Protein AF-A0AAW0G0C2-F1 (afdb_monomer_lite)

Structure (mmCIF, N/CA/C/O backbone):
data_AF-A0AAW0G0C2-F1
#
_entry.id   AF-A0AAW0G0C2-F1
#
loop_
_atom_site.group_PDB
_atom_site.id
_atom_site.type_symbol
_atom_site.label_atom_id
_atom_site.label_alt_id
_atom_site.label_comp_id
_atom_site.label_asym_id
_atom_site.label_entity_id
_atom_site.label_seq_id
_atom_site.pdbx_PDB_ins_code
_atom_site.Cartn_x
_atom_site.Cartn_y
_atom_site.Cartn_z
_atom_site.occupancy
_atom_site.B_iso_or_equiv
_atom_site.auth_seq_id
_atom_site.auth_comp_id
_atom_site.auth_asym_id
_atom_site.auth_atom_id
_atom_site.pdbx_PDB_model_num
ATOM 1 N N . MET A 1 1 ? 30.287 29.534 -10.410 1.00 56.50 1 MET A N 1
ATOM 2 C CA . MET A 1 1 ? 28.967 29.454 -9.744 1.00 56.50 1 MET A CA 1
ATOM 3 C C . MET A 1 1 ? 28.710 27.997 -9.365 1.00 56.50 1 MET A C 1
ATOM 5 O O . MET A 1 1 ? 28.356 27.200 -10.224 1.00 56.50 1 MET A O 1
ATOM 9 N N . ILE A 1 2 ? 29.013 27.614 -8.122 1.00 60.22 2 ILE A N 1
ATOM 10 C CA . ILE A 1 2 ? 28.853 26.236 -7.630 1.00 60.22 2 ILE A CA 1
ATOM 11 C C . ILE A 1 2 ? 27.380 26.070 -7.251 1.00 60.22 2 ILE A C 1
ATOM 13 O O . ILE A 1 2 ? 26.886 26.779 -6.378 1.00 60.22 2 ILE A O 1
ATOM 17 N N . ARG A 1 3 ? 26.654 25.191 -7.947 1.00 55.62 3 ARG A N 1
ATOM 18 C CA . ARG A 1 3 ? 25.258 24.881 -7.608 1.00 55.62 3 ARG A CA 1
ATOM 19 C C . ARG A 1 3 ? 25.257 24.177 -6.243 1.00 55.62 3 ARG A C 1
ATOM 21 O O . ARG A 1 3 ? 26.003 23.206 -6.104 1.00 55.62 3 ARG A O 1
ATOM 28 N N . PRO A 1 4 ? 24.474 24.623 -5.245 1.00 62.06 4 PRO A N 1
ATOM 29 C CA . PRO A 1 4 ? 24.410 23.918 -3.972 1.00 62.06 4 PRO A CA 1
ATOM 30 C C . PRO A 1 4 ? 23.938 22.481 -4.218 1.00 62.06 4 PRO A C 1
ATOM 32 O O . PRO A 1 4 ? 22.991 22.251 -4.978 1.00 62.06 4 PRO A O 1
ATOM 35 N N . ARG A 1 5 ? 24.624 21.507 -3.601 1.00 58.00 5 ARG A N 1
ATOM 36 C CA . ARG A 1 5 ? 24.180 20.109 -3.577 1.00 58.00 5 ARG A CA 1
ATOM 37 C C . ARG A 1 5 ? 22.738 20.096 -3.073 1.00 58.00 5 ARG A C 1
ATOM 39 O O . ARG A 1 5 ? 22.457 20.619 -1.998 1.00 58.00 5 ARG A O 1
ATOM 46 N N . ARG A 1 6 ? 21.833 19.532 -3.878 1.00 51.66 6 ARG A N 1
ATOM 47 C CA . ARG A 1 6 ? 20.442 19.280 -3.485 1.00 51.66 6 ARG A CA 1
ATOM 48 C C . ARG A 1 6 ? 20.473 18.589 -2.112 1.00 51.66 6 ARG A C 1
ATOM 50 O O . ARG A 1 6 ? 21.207 17.606 -1.999 1.00 51.66 6 ARG A O 1
ATOM 57 N N . PRO A 1 7 ? 19.740 19.081 -1.095 1.00 58.78 7 PRO A N 1
ATOM 58 C CA . PRO A 1 7 ? 19.695 18.413 0.198 1.00 58.78 7 PRO A CA 1
ATOM 59 C C . PRO A 1 7 ? 19.287 16.957 -0.026 1.00 58.78 7 PRO A C 1
ATOM 61 O O . PRO A 1 7 ? 18.336 16.683 -0.767 1.00 58.78 7 PRO A O 1
ATOM 64 N N . GLU A 1 8 ? 20.054 16.034 0.549 1.00 58.94 8 GLU A N 1
ATOM 65 C CA . GLU A 1 8 ? 19.751 14.610 0.516 1.00 58.94 8 GLU A CA 1
ATOM 66 C C . GLU A 1 8 ? 18.351 14.430 1.105 1.00 58.94 8 GLU A C 1
ATOM 68 O O . GLU A 1 8 ? 18.107 14.724 2.278 1.00 58.94 8 GLU A O 1
ATOM 73 N N . ARG A 1 9 ? 17.386 14.033 0.269 1.00 56.72 9 ARG A N 1
ATOM 74 C CA . ARG A 1 9 ? 16.062 13.670 0.766 1.00 56.72 9 ARG A CA 1
ATOM 75 C C . ARG A 1 9 ? 16.277 12.430 1.623 1.00 56.72 9 ARG A C 1
ATOM 77 O O . ARG A 1 9 ? 16.461 11.352 1.065 1.00 56.72 9 ARG A O 1
ATOM 84 N N . LYS A 1 10 ? 16.251 12.585 2.951 1.00 56.16 10 LYS A N 1
ATOM 85 C CA . LYS A 1 10 ? 16.105 11.474 3.898 1.00 56.16 10 LYS A CA 1
ATOM 86 C C . LYS A 1 10 ? 14.744 10.826 3.645 1.00 56.16 10 LYS A C 1
ATOM 88 O O . LYS A 1 10 ? 13.762 11.137 4.314 1.00 56.16 10 LYS A O 1
ATOM 93 N N . ALA A 1 11 ? 14.656 10.015 2.595 1.00 58.66 11 ALA A N 1
ATOM 94 C CA . ALA A 1 11 ? 13.480 9.215 2.332 1.00 58.66 11 ALA A CA 1
ATOM 95 C C . ALA A 1 11 ? 13.369 8.209 3.485 1.00 58.66 11 ALA A C 1
ATOM 97 O O . ALA A 1 11 ? 14.373 7.570 3.819 1.00 58.66 11 ALA A O 1
ATOM 98 N N . PRO A 1 12 ? 12.199 8.086 4.133 1.00 65.12 12 PRO A N 1
ATOM 99 C CA . PRO A 1 12 ? 12.012 7.049 5.130 1.00 65.12 12 PRO A CA 1
ATOM 100 C C . PRO A 1 12 ? 12.314 5.690 4.485 1.00 65.12 12 PRO A C 1
ATOM 102 O O . PRO A 1 12 ? 11.974 5.486 3.315 1.00 65.12 12 PRO A O 1
ATOM 105 N N . PRO A 1 13 ? 12.958 4.764 5.214 1.00 76.25 13 PRO A N 1
ATOM 106 C CA . PRO A 1 13 ? 13.332 3.474 4.654 1.00 76.25 13 PRO A CA 1
ATOM 107 C C . PRO A 1 13 ? 12.089 2.764 4.109 1.00 76.25 13 PRO A C 1
ATOM 109 O O . PRO A 1 13 ? 11.063 2.668 4.795 1.00 76.25 13 PRO A O 1
ATOM 112 N N . LEU A 1 14 ? 12.181 2.301 2.859 1.00 82.31 14 LEU A N 1
ATOM 113 C CA . LEU A 1 14 ? 11.111 1.560 2.201 1.00 82.31 14 LEU A CA 1
ATOM 114 C C . LEU A 1 14 ? 10.926 0.211 2.881 1.00 82.31 14 LEU A C 1
ATOM 116 O O . LEU A 1 14 ? 11.887 -0.478 3.232 1.00 82.31 14 LEU A O 1
ATOM 120 N N . LEU A 1 15 ? 9.672 -0.182 3.053 1.00 83.69 15 LEU A N 1
ATOM 121 C CA . LEU A 1 15 ? 9.354 -1.505 3.559 1.00 83.69 15 LEU A CA 1
ATOM 122 C C . LEU A 1 15 ? 9.490 -2.572 2.482 1.00 83.69 15 LEU A C 1
ATOM 124 O O . LEU A 1 15 ? 9.172 -2.320 1.320 1.00 83.69 15 LEU A O 1
ATOM 128 N N . PRO A 1 16 ? 9.858 -3.805 2.870 1.00 88.81 16 PRO A N 1
ATOM 129 C CA . PRO A 1 16 ? 9.784 -4.915 1.944 1.00 88.81 16 PRO A CA 1
ATOM 130 C C . PRO A 1 16 ? 8.310 -5.179 1.573 1.00 88.81 16 PRO A C 1
ATOM 132 O O . PRO A 1 16 ? 7.433 -5.047 2.442 1.00 88.81 16 PRO A O 1
ATOM 135 N N . PRO A 1 17 ? 8.027 -5.617 0.330 1.00 89.50 17 PRO A N 1
ATOM 136 C CA . PRO A 1 17 ? 6.667 -5.729 -0.206 1.00 89.50 17 PRO A CA 1
ATOM 137 C C . PRO A 1 17 ? 5.698 -6.497 0.701 1.00 89.50 17 PRO A C 1
ATOM 139 O O . PRO A 1 17 ? 4.600 -6.029 0.988 1.00 89.50 17 PRO A O 1
ATOM 142 N N . LEU A 1 18 ? 6.126 -7.643 1.242 1.00 91.38 18 LEU A N 1
ATOM 143 C CA . LEU A 1 18 ? 5.281 -8.479 2.102 1.00 91.38 18 LEU A CA 1
ATOM 144 C C . LEU A 1 18 ? 4.939 -7.824 3.447 1.00 91.38 18 LEU A C 1
ATOM 146 O O . LEU A 1 18 ? 3.851 -8.051 3.977 1.00 91.38 18 LEU A O 1
ATOM 150 N N . LYS A 1 19 ? 5.852 -7.027 4.020 1.00 92.12 19 LYS A N 1
ATOM 151 C CA . LYS A 1 19 ? 5.567 -6.303 5.270 1.00 92.12 19 LYS A CA 1
ATOM 152 C C . LYS A 1 19 ? 4.592 -5.160 5.009 1.00 92.12 19 LYS A C 1
ATOM 154 O O . LYS A 1 19 ? 3.665 -4.990 5.794 1.00 92.12 19 LYS A O 1
ATOM 159 N N . LEU A 1 20 ? 4.776 -4.431 3.905 1.00 92.44 20 LEU A N 1
ATOM 160 C CA . LEU A 1 20 ? 3.882 -3.348 3.499 1.00 92.44 20 LEU A CA 1
ATOM 161 C C . LEU A 1 20 ? 2.464 -3.866 3.225 1.00 92.44 20 LEU A C 1
ATOM 163 O O . LEU A 1 20 ? 1.505 -3.347 3.786 1.00 92.44 20 LEU A O 1
ATOM 167 N N . TYR A 1 21 ? 2.346 -4.956 2.467 1.00 94.38 21 TYR A N 1
ATOM 168 C CA . TYR A 1 21 ? 1.074 -5.624 2.191 1.00 94.38 21 TYR A CA 1
ATOM 169 C C . TYR A 1 21 ? 0.317 -6.003 3.475 1.00 94.38 21 TYR A C 1
ATOM 171 O O . TYR A 1 21 ? -0.843 -5.635 3.657 1.00 94.38 21 TYR A O 1
ATOM 179 N N . LYS A 1 22 ? 0.985 -6.686 4.417 1.00 94.12 22 LYS A N 1
ATOM 180 C CA . LYS A 1 22 ? 0.371 -7.065 5.702 1.00 94.12 22 LYS A CA 1
ATOM 181 C C . LYS A 1 22 ? -0.022 -5.849 6.541 1.00 94.12 22 LYS A C 1
ATOM 183 O O . LYS A 1 22 ? -1.036 -5.900 7.230 1.00 94.12 22 LYS A O 1
ATOM 188 N N . ALA A 1 23 ? 0.778 -4.784 6.514 1.00 92.19 23 ALA A N 1
ATOM 189 C CA . ALA A 1 23 ? 0.481 -3.556 7.240 1.00 92.19 23 ALA A CA 1
ATOM 190 C C . ALA A 1 23 ? -0.792 -2.882 6.713 1.00 92.19 23 ALA A C 1
ATOM 192 O O . ALA A 1 23 ? -1.673 -2.578 7.510 1.00 92.19 23 ALA A O 1
ATOM 193 N N . ILE A 1 24 ? -0.931 -2.751 5.390 1.00 93.69 24 ILE A N 1
ATOM 194 C CA . ILE A 1 24 ? -2.119 -2.166 4.749 1.00 93.69 24 ILE A CA 1
ATOM 195 C C . ILE A 1 24 ? -3.388 -2.925 5.138 1.00 93.69 24 ILE A C 1
ATOM 197 O O . ILE A 1 24 ? -4.335 -2.314 5.629 1.00 93.69 24 ILE A O 1
ATOM 201 N N . LEU A 1 25 ? -3.385 -4.256 5.017 1.00 94.50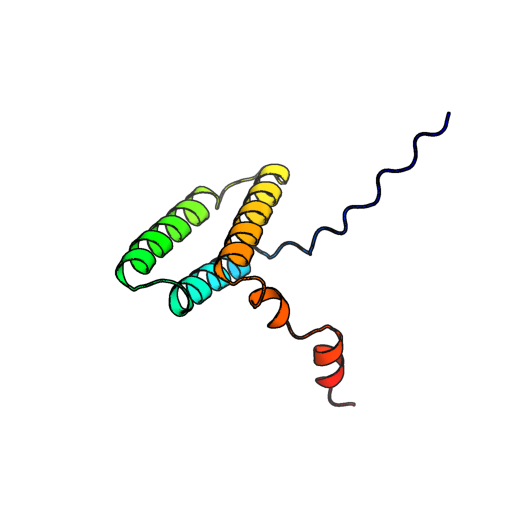 25 LEU A N 1
ATOM 202 C CA . LEU A 1 25 ? -4.555 -5.065 5.377 1.00 94.50 25 LEU A CA 1
ATOM 203 C C . LEU A 1 25 ? -4.918 -4.944 6.864 1.00 94.50 25 LEU A C 1
ATOM 205 O O . LEU A 1 25 ? -6.092 -4.903 7.221 1.00 94.50 25 LEU A O 1
ATOM 209 N N . ARG A 1 26 ? -3.926 -4.842 7.757 1.00 93.69 26 ARG A N 1
ATOM 210 C CA . ARG A 1 26 ? -4.194 -4.594 9.183 1.00 93.69 26 ARG A CA 1
ATOM 211 C C . ARG A 1 26 ? -4.819 -3.219 9.397 1.00 93.69 26 ARG A C 1
ATOM 213 O O . ARG A 1 26 ? -5.797 -3.109 10.129 1.00 93.69 26 ARG A O 1
ATOM 220 N N . THR A 1 27 ? -4.307 -2.184 8.738 1.00 92.81 27 THR A N 1
ATOM 221 C CA . THR A 1 27 ? -4.877 -0.836 8.826 1.00 92.81 27 THR A CA 1
ATOM 222 C C . THR A 1 27 ? -6.307 -0.796 8.287 1.00 92.81 27 THR A C 1
ATOM 224 O O . THR A 1 27 ? -7.160 -0.183 8.921 1.00 92.81 27 THR A O 1
ATOM 227 N N . HIS A 1 28 ? -6.624 -1.518 7.209 1.00 94.31 28 HIS A N 1
ATOM 228 C CA . HIS A 1 28 ? -8.001 -1.653 6.720 1.00 94.31 28 HIS A CA 1
ATOM 229 C C . HIS A 1 28 ? -8.950 -2.230 7.780 1.00 94.31 28 HIS A C 1
ATOM 231 O O . HIS A 1 28 ? -10.067 -1.738 7.949 1.00 94.31 28 HIS A O 1
ATOM 237 N N . VAL A 1 29 ? -8.497 -3.228 8.548 1.00 92.31 29 VAL A N 1
ATOM 238 C CA . VAL A 1 29 ? -9.283 -3.811 9.647 1.00 92.31 29 VAL A CA 1
ATOM 239 C C . VAL A 1 29 ? -9.602 -2.784 10.738 1.00 92.31 29 VAL A C 1
ATOM 241 O O . VAL A 1 29 ? -10.697 -2.812 11.301 1.00 92.31 29 VAL A O 1
ATOM 244 N N . HIS A 1 30 ? -8.677 -1.869 11.025 1.00 90.00 30 HIS A N 1
ATOM 245 C CA . HIS A 1 30 ? -8.832 -0.891 12.104 1.00 90.00 30 HIS A CA 1
ATOM 246 C C . HIS A 1 30 ? -9.486 0.426 11.668 1.00 90.00 30 HIS A C 1
ATOM 248 O O . HIS A 1 30 ? -10.119 1.080 12.493 1.00 90.00 30 HIS A O 1
ATOM 254 N N . LYS A 1 31 ? -9.321 0.834 10.405 1.00 88.75 31 LYS A N 1
ATOM 255 C CA . LYS A 1 31 ? -9.689 2.177 9.928 1.00 88.75 31 LYS A CA 1
ATOM 256 C C . LYS A 1 31 ? -10.876 2.198 8.966 1.00 88.75 31 LYS A C 1
ATOM 258 O O . LYS A 1 31 ? -11.517 3.238 8.855 1.00 88.75 31 LYS A O 1
ATOM 263 N N . LEU A 1 32 ? -11.186 1.093 8.279 1.00 89.25 32 LEU A N 1
ATOM 264 C CA . LEU A 1 32 ? -12.266 1.057 7.287 1.00 89.25 32 LEU A CA 1
ATOM 265 C C . LEU A 1 32 ? -13.530 0.354 7.822 1.00 89.25 32 LEU A C 1
ATOM 267 O O . LEU A 1 32 ? -13.422 -0.704 8.459 1.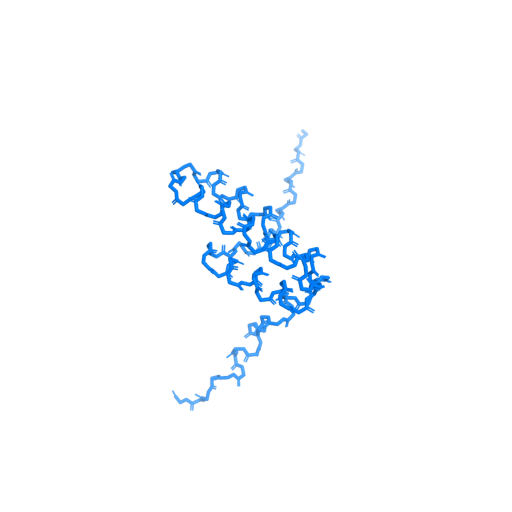00 89.25 32 LEU A O 1
ATOM 271 N N . PRO A 1 33 ? -14.733 0.884 7.510 1.00 90.44 33 PRO A N 1
ATOM 272 C CA . PRO A 1 33 ? -16.001 0.165 7.647 1.00 90.44 33 PRO A CA 1
AT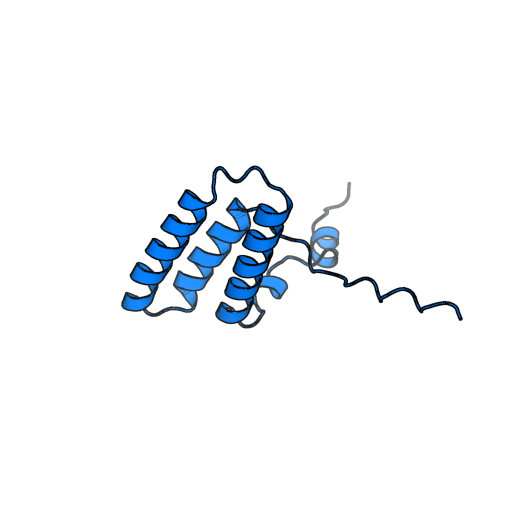OM 273 C C . PRO A 1 33 ? -16.005 -1.136 6.834 1.00 90.44 33 PRO A C 1
ATOM 275 O O . PRO A 1 33 ? -15.304 -1.241 5.829 1.00 90.44 33 PRO A O 1
ATOM 278 N N . ILE A 1 34 ? -16.815 -2.117 7.240 1.00 89.06 34 ILE A N 1
ATOM 279 C CA . ILE A 1 34 ? -16.800 -3.480 6.675 1.00 89.06 34 ILE A CA 1
ATOM 280 C C . ILE A 1 34 ? -16.999 -3.525 5.148 1.00 89.06 34 ILE A C 1
ATOM 282 O O . ILE A 1 34 ? -16.255 -4.220 4.461 1.00 89.06 34 ILE A O 1
ATOM 286 N N . GLU A 1 35 ? -17.927 -2.727 4.618 1.00 87.75 35 GLU A N 1
ATOM 287 C CA . GLU A 1 35 ? -18.236 -2.650 3.182 1.00 87.75 35 GLU A CA 1
ATOM 288 C C . GLU A 1 35 ? -17.026 -2.151 2.372 1.00 87.75 35 GLU A C 1
ATOM 290 O O . GLU A 1 35 ? -16.623 -2.754 1.379 1.00 87.75 35 GLU A O 1
ATOM 295 N N . LEU A 1 36 ? -16.389 -1.071 2.842 1.00 88.44 36 LEU A N 1
ATOM 296 C CA . LEU A 1 36 ? -15.222 -0.471 2.184 1.00 88.44 36 LEU A CA 1
ATOM 297 C C . LEU A 1 36 ? -13.960 -1.322 2.351 1.00 88.44 36 LEU A C 1
ATOM 299 O O . LEU A 1 36 ? -13.075 -1.289 1.498 1.00 88.44 36 LEU A O 1
ATOM 303 N N . ARG A 1 37 ? -13.875 -2.093 3.439 1.00 92.50 37 ARG A N 1
ATOM 304 C CA . ARG A 1 37 ? -12.759 -2.999 3.712 1.00 92.50 37 ARG A CA 1
ATOM 305 C C . ARG A 1 37 ? -12.676 -4.118 2.690 1.00 92.50 37 ARG A C 1
ATOM 307 O O . ARG A 1 37 ? -11.592 -4.332 2.168 1.00 92.50 37 ARG A O 1
ATOM 314 N N . SER A 1 38 ? -13.780 -4.807 2.394 1.00 91.38 38 SER A N 1
ATOM 315 C CA . SER A 1 38 ? -13.763 -5.897 1.404 1.00 91.38 38 SER A CA 1
ATOM 316 C C . SER A 1 38 ? -13.268 -5.401 0.049 1.00 91.38 38 SER A C 1
ATOM 318 O O . SER A 1 38 ? -12.330 -5.973 -0.502 1.00 91.38 38 SER A O 1
ATOM 320 N N . LEU A 1 39 ? -13.818 -4.279 -0.426 1.00 93.69 39 LEU A N 1
ATOM 321 C CA . LEU A 1 39 ? -13.401 -3.663 -1.685 1.00 93.69 39 LEU A CA 1
ATOM 322 C C . LEU A 1 39 ? -11.914 -3.263 -1.664 1.00 93.69 39 LEU A C 1
ATOM 324 O O . LEU A 1 39 ? -11.172 -3.553 -2.602 1.00 93.69 39 LEU A O 1
ATOM 328 N N . GLY A 1 40 ? -11.463 -2.621 -0.582 1.00 93.50 40 GLY A N 1
ATOM 329 C CA . GLY A 1 40 ? -10.066 -2.224 -0.413 1.00 93.50 40 GLY A CA 1
ATOM 330 C C . GLY A 1 40 ? -9.109 -3.418 -0.354 1.00 93.50 40 GLY A C 1
ATOM 331 O O . GLY A 1 40 ? -8.055 -3.396 -0.985 1.00 93.50 40 GLY A O 1
ATOM 332 N N . ASP A 1 41 ? -9.471 -4.478 0.367 1.00 95.62 41 ASP A N 1
ATOM 333 C CA . ASP A 1 41 ? -8.665 -5.692 0.510 1.00 95.62 41 ASP A CA 1
ATOM 334 C C . ASP A 1 41 ? -8.514 -6.434 -0.821 1.00 95.62 41 ASP A C 1
ATOM 336 O O . ASP A 1 41 ? -7.424 -6.922 -1.130 1.00 95.62 41 ASP A O 1
ATOM 340 N N . GLU A 1 42 ? -9.585 -6.527 -1.614 1.00 95.69 42 GLU A N 1
ATOM 341 C CA . GLU A 1 42 ? -9.539 -7.109 -2.960 1.00 95.69 42 GLU A CA 1
ATOM 342 C C . GLU A 1 42 ? -8.641 -6.297 -3.893 1.00 95.69 42 GLU A C 1
ATOM 344 O O . GLU A 1 42 ? -7.796 -6.874 -4.583 1.00 95.69 42 GLU A O 1
ATOM 349 N N . TYR A 1 43 ? -8.752 -4.967 -3.853 1.00 95.56 43 TYR A N 1
ATOM 350 C CA . TYR A 1 43 ? -7.913 -4.077 -4.650 1.00 95.56 43 TYR A CA 1
ATOM 351 C C . TYR A 1 43 ? -6.423 -4.227 -4.302 1.00 95.56 43 TYR A C 1
ATOM 353 O O . TYR A 1 43 ? -5.599 -4.475 -5.181 1.00 95.56 43 TYR A O 1
ATOM 361 N N . VAL A 1 44 ? -6.067 -4.180 -3.011 1.00 96.19 44 VAL A N 1
ATOM 362 C CA . VAL A 1 44 ? -4.678 -4.364 -2.549 1.00 96.19 44 VAL A CA 1
ATOM 363 C C . VAL A 1 44 ? -4.126 -5.718 -2.998 1.00 96.19 44 VAL A C 1
ATOM 365 O O . VAL A 1 44 ? -2.999 -5.805 -3.487 1.00 96.19 44 VAL A O 1
ATOM 368 N N . LYS A 1 45 ? -4.911 -6.793 -2.860 1.00 95.94 45 LYS A N 1
ATOM 369 C CA . LYS A 1 45 ? -4.514 -8.137 -3.307 1.00 95.94 45 LYS A CA 1
ATOM 370 C C . LYS A 1 45 ? -4.242 -8.183 -4.807 1.00 95.94 45 LYS A C 1
ATOM 372 O O . LYS A 1 45 ? -3.234 -8.764 -5.213 1.00 95.94 45 LYS A O 1
ATOM 377 N N . ALA A 1 46 ? -5.124 -7.599 -5.614 1.00 96.50 46 ALA A N 1
ATOM 378 C CA . ALA A 1 46 ? -4.989 -7.578 -7.065 1.00 96.50 46 ALA A CA 1
ATOM 379 C C . ALA A 1 46 ? -3.725 -6.823 -7.495 1.00 96.50 46 ALA A C 1
ATOM 381 O O . ALA A 1 46 ? -2.926 -7.355 -8.264 1.00 96.50 46 ALA A O 1
ATOM 382 N N . GLU A 1 47 ? -3.492 -5.643 -6.924 1.00 95.88 47 GLU A N 1
ATOM 383 C CA . GLU A 1 47 ? -2.353 -4.793 -7.264 1.00 95.88 47 GLU A CA 1
ATOM 384 C C . GLU A 1 47 ? -1.013 -5.431 -6.884 1.00 95.88 47 GLU A C 1
ATOM 386 O O . GLU A 1 47 ? -0.116 -5.534 -7.722 1.00 95.88 47 GLU A O 1
ATOM 391 N N . PHE A 1 48 ? -0.875 -5.953 -5.660 1.00 95.31 48 PHE A N 1
ATOM 392 C CA . PHE A 1 48 ? 0.355 -6.642 -5.246 1.00 95.31 48 PHE A CA 1
ATOM 393 C C . PHE A 1 48 ? 0.611 -7.913 -6.062 1.00 95.31 48 PHE A C 1
ATOM 395 O O . PHE A 1 48 ? 1.762 -8.237 -6.353 1.00 95.31 48 PHE A O 1
ATOM 402 N N . LYS A 1 49 ? -0.447 -8.623 -6.475 1.00 94.56 49 LYS A N 1
ATOM 403 C CA . LYS A 1 49 ? -0.326 -9.779 -7.368 1.00 94.56 49 LYS A CA 1
ATOM 404 C C . LYS A 1 49 ? 0.098 -9.358 -8.776 1.00 94.56 49 LYS A C 1
ATOM 406 O O . LYS A 1 49 ? 0.936 -10.030 -9.372 1.00 94.56 49 LYS A O 1
ATOM 411 N N . ALA A 1 50 ? -0.441 -8.264 -9.309 1.00 93.19 50 ALA A N 1
ATOM 412 C CA . ALA A 1 50 ? -0.063 -7.743 -10.621 1.00 93.19 50 ALA A CA 1
ATOM 413 C C . ALA A 1 50 ? 1.405 -7.278 -10.653 1.00 93.19 50 ALA A C 1
ATOM 415 O O . ALA A 1 50 ? 2.093 -7.467 -11.652 1.00 93.19 50 ALA A O 1
ATOM 416 N N . HIS A 1 51 ? 1.908 -6.755 -9.533 1.00 92.56 51 HIS A N 1
ATOM 417 C CA . HIS A 1 51 ? 3.260 -6.205 -9.416 1.00 92.56 51 HIS A CA 1
ATOM 418 C C . HIS A 1 51 ? 4.305 -7.215 -8.898 1.00 92.56 51 HIS A C 1
ATOM 420 O O . HIS A 1 51 ? 5.450 -6.840 -8.652 1.00 92.56 51 HIS A O 1
ATOM 426 N N . GLN A 1 52 ? 3.951 -8.500 -8.753 1.00 89.50 52 GLN A N 1
ATOM 427 C CA . GLN A 1 52 ? 4.846 -9.526 -8.194 1.00 89.50 52 GLN A CA 1
ATOM 428 C C . GLN A 1 52 ? 6.074 -9.831 -9.077 1.00 89.50 52 GLN A C 1
ATOM 430 O O . GLN A 1 52 ? 7.111 -10.223 -8.554 1.00 89.50 52 GLN A O 1
ATOM 435 N N . ASN A 1 53 ? 5.948 -9.648 -10.399 1.00 89.62 53 ASN A N 1
ATOM 436 C CA . ASN A 1 53 ? 6.955 -10.012 -11.407 1.00 89.62 53 ASN A CA 1
ATOM 437 C C . ASN A 1 53 ? 7.621 -8.778 -12.039 1.00 89.62 53 ASN A C 1
ATOM 439 O O . ASN A 1 53 ? 7.986 -8.798 -13.209 1.00 89.62 53 ASN A O 1
ATOM 443 N N . ILE A 1 54 ? 7.697 -7.660 -11.317 1.00 90.81 54 ILE A N 1
ATOM 444 C CA . ILE A 1 54 ? 8.372 -6.468 -11.832 1.00 90.81 54 ILE A CA 1
ATOM 445 C C . ILE A 1 54 ? 9.876 -6.631 -11.653 1.00 90.81 54 ILE A C 1
ATOM 447 O O . ILE A 1 54 ? 10.356 -6.695 -10.527 1.00 90.81 54 ILE A O 1
ATOM 451 N N . ASP A 1 55 ? 10.616 -6.606 -12.760 1.00 86.94 55 ASP A N 1
ATOM 452 C CA . ASP A 1 55 ? 12.081 -6.690 -12.742 1.00 86.94 55 ASP A CA 1
ATOM 453 C C . ASP A 1 55 ? 12.764 -5.321 -12.628 1.00 86.94 55 ASP A C 1
ATOM 455 O O . ASP A 1 55 ? 13.889 -5.215 -12.141 1.00 86.94 55 ASP A O 1
ATOM 459 N N . ASN A 1 56 ? 12.104 -4.247 -13.079 1.00 90.62 56 ASN A N 1
ATOM 460 C CA . ASN A 1 56 ? 12.709 -2.917 -13.077 1.00 90.62 56 ASN A CA 1
ATOM 461 C C . ASN A 1 56 ? 12.760 -2.347 -11.644 1.00 90.62 56 ASN A C 1
ATOM 463 O O . ASN A 1 56 ? 11.707 -1.997 -11.095 1.00 90.62 56 ASN A O 1
ATOM 467 N N . PRO A 1 57 ? 13.956 -2.149 -11.051 1.00 86.69 57 PRO A N 1
ATOM 468 C CA . PRO A 1 57 ? 14.087 -1.696 -9.668 1.00 86.69 57 PRO A CA 1
ATOM 469 C C . PRO A 1 57 ? 13.468 -0.315 -9.426 1.00 86.69 57 PRO A C 1
ATOM 471 O O . PRO A 1 57 ? 12.957 -0.060 -8.337 1.00 86.69 57 PRO A O 1
ATOM 474 N N . LEU A 1 58 ? 13.443 0.570 -10.430 1.00 89.12 58 LEU A N 1
ATOM 475 C CA . LEU A 1 58 ? 12.797 1.880 -10.305 1.00 89.12 58 LEU A CA 1
ATOM 476 C C . LEU A 1 58 ? 11.280 1.755 -10.155 1.00 89.12 58 LEU A C 1
ATOM 478 O O . LEU A 1 58 ? 10.674 2.505 -9.391 1.00 89.12 58 LEU A O 1
ATOM 482 N N . HIS A 1 59 ? 10.668 0.797 -10.852 1.00 88.94 59 HIS A N 1
ATOM 483 C CA . HIS A 1 59 ? 9.231 0.553 -10.760 1.00 88.94 59 HIS A CA 1
ATOM 484 C C . HIS A 1 59 ? 8.876 -0.084 -9.413 1.00 88.94 59 HIS A C 1
ATOM 486 O O . HIS A 1 59 ? 7.899 0.329 -8.796 1.00 88.94 59 HIS A O 1
ATOM 492 N N . ILE A 1 60 ? 9.705 -1.009 -8.910 1.00 88.62 60 ILE A N 1
ATOM 493 C CA . ILE A 1 60 ? 9.547 -1.585 -7.562 1.00 88.62 60 ILE A CA 1
ATOM 494 C C . ILE A 1 60 ? 9.604 -0.477 -6.504 1.00 88.62 60 ILE A C 1
ATOM 496 O O . ILE A 1 60 ? 8.736 -0.392 -5.638 1.00 88.62 60 ILE A O 1
ATOM 500 N N . VAL A 1 61 ? 10.609 0.399 -6.584 1.00 89.94 61 VAL A N 1
ATOM 501 C CA . VAL A 1 61 ? 10.773 1.524 -5.653 1.00 89.94 61 VAL A CA 1
ATOM 502 C C . VAL A 1 61 ? 9.586 2.484 -5.728 1.00 89.94 61 VAL A C 1
ATOM 504 O O . VAL A 1 61 ? 9.060 2.878 -4.687 1.00 89.94 61 VAL A O 1
ATOM 507 N N . GLY A 1 62 ? 9.136 2.834 -6.936 1.00 90.94 62 GLY A N 1
ATOM 508 C CA . GLY A 1 62 ? 7.965 3.687 -7.144 1.00 90.94 62 GLY A CA 1
ATOM 509 C C . GLY A 1 62 ? 6.700 3.087 -6.534 1.00 90.94 62 GLY A C 1
ATOM 510 O O . GLY A 1 62 ? 6.037 3.749 -5.736 1.00 90.94 62 GLY A O 1
ATOM 511 N N . PHE A 1 63 ? 6.437 1.810 -6.816 1.00 92.94 63 PHE A N 1
ATOM 512 C CA . PHE A 1 63 ? 5.320 1.058 -6.251 1.00 92.94 63 PHE A CA 1
ATOM 513 C C . PHE A 1 63 ? 5.356 1.073 -4.718 1.00 92.94 63 PHE A C 1
ATOM 515 O O . PHE A 1 63 ? 4.408 1.520 -4.074 1.00 92.94 63 PHE A O 1
ATOM 522 N N . LEU A 1 64 ? 6.473 0.661 -4.113 1.00 92.69 64 LEU A N 1
ATOM 523 C CA . LEU A 1 64 ? 6.601 0.618 -2.654 1.00 92.69 64 LEU A CA 1
ATOM 524 C C . LEU A 1 64 ? 6.441 1.997 -2.012 1.00 92.69 64 LEU A C 1
ATOM 526 O O . LEU A 1 64 ? 5.816 2.104 -0.960 1.00 92.69 64 LEU A O 1
ATOM 530 N N . THR A 1 65 ? 6.960 3.048 -2.649 1.00 92.06 65 THR A N 1
ATOM 531 C CA . THR A 1 65 ? 6.808 4.425 -2.161 1.00 92.06 65 THR A CA 1
ATOM 532 C C . THR A 1 65 ? 5.336 4.833 -2.142 1.00 92.06 65 THR A C 1
ATOM 534 O O . THR A 1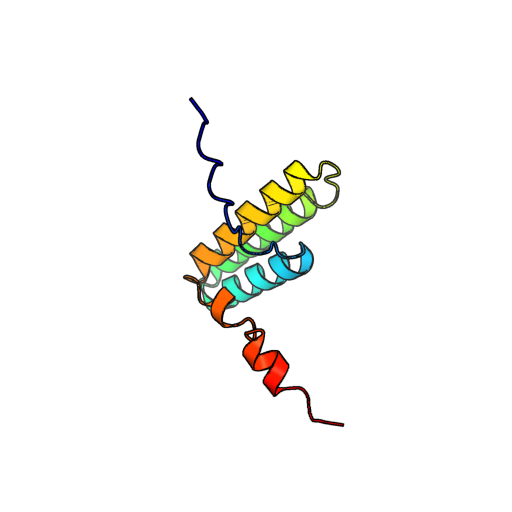 65 ? 4.837 5.262 -1.104 1.00 92.06 65 THR A O 1
ATOM 537 N N . GLN A 1 66 ? 4.613 4.627 -3.248 1.00 92.88 66 GLN A N 1
ATOM 538 C CA . GLN A 1 66 ? 3.197 4.993 -3.346 1.00 92.88 66 GLN A CA 1
ATOM 539 C C . GLN A 1 66 ? 2.329 4.239 -2.334 1.00 92.88 66 GLN A C 1
ATOM 541 O O . GLN A 1 66 ? 1.476 4.833 -1.676 1.00 92.88 66 GLN A O 1
ATOM 546 N N . TRP A 1 67 ? 2.568 2.939 -2.162 1.00 94.06 67 TRP A N 1
ATOM 547 C CA . TRP A 1 67 ? 1.816 2.123 -1.209 1.00 94.06 67 TRP A CA 1
ATOM 548 C C . TRP A 1 67 ? 2.155 2.441 0.250 1.00 94.06 67 TRP A C 1
ATOM 550 O O . TRP A 1 67 ? 1.294 2.332 1.126 1.00 94.06 67 TRP A O 1
ATOM 560 N N . GLN A 1 68 ? 3.383 2.877 0.527 1.00 92.00 68 GLN A N 1
ATOM 561 C CA . GLN A 1 68 ? 3.772 3.353 1.851 1.00 92.00 68 GLN A CA 1
ATOM 562 C C . GLN A 1 68 ? 3.142 4.718 2.171 1.00 92.00 68 GLN A C 1
ATOM 564 O O . GLN A 1 68 ? 2.706 4.930 3.305 1.00 92.00 68 GLN A O 1
ATOM 569 N N . ASP A 1 69 ? 3.020 5.610 1.185 1.00 91.00 69 ASP A N 1
ATOM 570 C CA . ASP A 1 69 ? 2.280 6.869 1.328 1.00 91.00 69 ASP A CA 1
ATOM 571 C C . ASP A 1 69 ? 0.775 6.625 1.519 1.00 91.00 69 ASP A C 1
ATOM 573 O O . ASP A 1 69 ? 0.154 7.247 2.381 1.00 91.00 69 ASP A O 1
ATOM 577 N N . TYR A 1 70 ? 0.192 5.667 0.789 1.00 92.81 70 TYR A N 1
ATOM 578 C CA . TYR A 1 70 ? -1.194 5.233 0.990 1.00 92.81 70 TYR A CA 1
ATOM 579 C C . TYR A 1 70 ? -1.440 4.752 2.425 1.00 92.81 70 TYR A C 1
ATOM 581 O O . TYR A 1 70 ? -2.357 5.232 3.093 1.00 92.81 70 TYR A O 1
ATOM 589 N N . LEU A 1 71 ? -0.574 3.869 2.935 1.00 90.75 71 LEU A N 1
ATOM 590 C CA . LEU A 1 71 ? -0.634 3.393 4.317 1.00 90.75 71 LEU A CA 1
ATOM 591 C C . LEU A 1 71 ? -0.541 4.548 5.326 1.00 90.75 71 LEU A C 1
ATOM 593 O O . LEU A 1 71 ? -1.292 4.582 6.300 1.00 90.75 71 LEU A O 1
ATOM 597 N N . LYS A 1 72 ? 0.355 5.514 5.089 1.00 88.81 72 LYS A N 1
ATOM 598 C CA . LYS A 1 72 ? 0.511 6.692 5.950 1.00 88.81 72 LYS A CA 1
ATOM 599 C C . LYS A 1 72 ? -0.756 7.551 5.976 1.00 88.81 72 LYS A C 1
ATOM 601 O O . LYS A 1 72 ? -1.149 7.997 7.051 1.00 88.81 72 LYS A O 1
ATOM 606 N N . ASN A 1 73 ? -1.386 7.761 4.821 1.00 88.81 73 ASN A N 1
ATOM 607 C CA . ASN A 1 73 ? -2.624 8.532 4.708 1.00 88.81 73 ASN A CA 1
ATOM 608 C C . ASN A 1 73 ? -3.805 7.831 5.390 1.00 88.81 73 ASN A C 1
ATOM 610 O O . ASN A 1 73 ? -4.616 8.498 6.025 1.00 88.81 73 ASN A O 1
ATOM 614 N N . LEU A 1 74 ? -3.882 6.499 5.305 1.00 86.88 74 LEU A N 1
ATOM 615 C CA . LEU A 1 74 ? -4.908 5.717 5.998 1.00 86.88 74 LEU A CA 1
ATOM 616 C C . LEU A 1 74 ? -4.748 5.741 7.520 1.00 86.88 74 LEU A C 1
ATOM 618 O O . LEU A 1 74 ? -5.736 5.841 8.245 1.00 86.88 74 LEU A O 1
ATOM 622 N N . ASP A 1 75 ? -3.515 5.604 8.011 1.00 80.31 75 ASP A N 1
ATOM 623 C CA . ASP A 1 75 ? -3.267 5.464 9.446 1.00 80.31 75 ASP A CA 1
ATOM 624 C C . ASP A 1 75 ? -3.011 6.795 10.169 1.00 80.31 75 ASP A C 1
ATOM 626 O O . ASP A 1 75 ? -2.887 6.822 11.390 1.00 80.31 75 ASP A O 1
ATOM 630 N N . GLY A 1 76 ? -2.929 7.908 9.433 1.00 74.62 76 GLY A N 1
ATOM 631 C CA . GLY A 1 76 ? -2.634 9.232 9.992 1.00 74.62 76 GLY A CA 1
ATOM 632 C C . GLY A 1 76 ? -1.205 9.378 10.528 1.00 74.62 76 GLY A C 1
ATOM 633 O O . GLY A 1 76 ? -0.914 10.333 11.239 1.00 74.62 76 GLY A O 1
ATOM 634 N N . GLY A 1 77 ? -0.306 8.446 10.192 1.00 62.56 77 GLY A N 1
ATOM 635 C CA . GLY A 1 77 ? 1.082 8.416 10.666 1.00 62.56 77 GLY A CA 1
ATOM 636 C C . GLY A 1 77 ? 1.356 7.499 11.864 1.00 62.56 77 GLY A C 1
ATOM 637 O O . GLY A 1 77 ? 2.525 7.187 12.092 1.00 62.56 77 GLY A O 1
ATOM 638 N N . SER A 1 78 ? 0.330 6.977 12.547 1.00 61.66 78 SER A N 1
ATOM 639 C CA . SER A 1 78 ? 0.495 6.129 13.743 1.00 61.66 78 SER A CA 1
ATOM 640 C C . SER A 1 78 ? 1.273 4.828 13.480 1.00 61.66 78 SER A C 1
ATOM 642 O O . SER A 1 78 ? 1.939 4.294 14.365 1.00 61.66 78 SER A O 1
ATOM 644 N N . TRP A 1 79 ? 1.282 4.341 12.240 1.00 60.00 79 TRP A N 1
ATOM 645 C CA . TRP A 1 79 ? 1.980 3.119 11.856 1.00 60.00 79 TRP A CA 1
ATOM 646 C C . TRP A 1 79 ? 3.507 3.269 11.936 1.00 60.00 79 TRP A C 1
ATOM 648 O O . TRP A 1 79 ? 4.216 2.288 12.161 1.00 60.00 79 TRP A O 1
ATOM 658 N N . GLN A 1 80 ? 4.030 4.492 11.774 1.00 58.28 80 GLN A N 1
ATOM 659 C CA . GLN A 1 80 ? 5.455 4.774 11.985 1.00 58.28 80 GLN A CA 1
ATOM 660 C C . GLN A 1 80 ?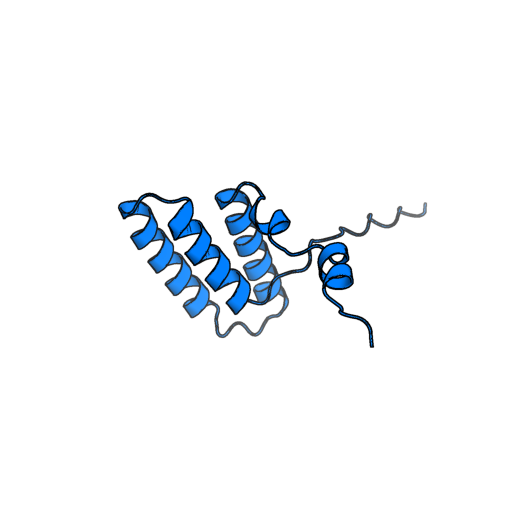 5.806 4.797 13.481 1.00 58.28 80 GLN A C 1
ATOM 662 O O . GLN A 1 80 ? 6.898 4.363 13.827 1.00 58.28 80 GLN A O 1
ATOM 667 N N . GLU A 1 81 ? 4.883 5.224 14.351 1.00 51.78 81 GLU A N 1
ATOM 668 C CA . GLU A 1 81 ? 5.060 5.242 15.817 1.00 51.78 81 GLU A CA 1
ATOM 669 C C . GLU A 1 81 ? 5.014 3.840 16.447 1.00 51.78 81 GLU A C 1
ATOM 671 O O . GLU A 1 81 ? 5.582 3.623 17.510 1.00 51.78 81 GLU A O 1
ATOM 676 N N . GLY A 1 82 ? 4.389 2.859 15.786 1.00 48.50 82 GLY A N 1
ATOM 677 C CA . GLY A 1 82 ? 4.370 1.461 16.237 1.00 48.50 82 GLY A CA 1
ATOM 678 C C . GLY A 1 82 ? 5.619 0.645 15.877 1.00 48.50 82 GLY A C 1
ATOM 679 O O . GLY A 1 82 ? 5.721 -0.523 16.265 1.00 48.50 82 GLY A O 1
ATOM 680 N N . LYS A 1 83 ? 6.569 1.207 15.116 1.00 49.91 83 LYS A N 1
ATOM 681 C CA . LYS A 1 83 ? 7.900 0.609 14.995 1.00 49.91 83 LYS A CA 1
ATOM 682 C C . LYS A 1 83 ? 8.648 0.968 16.267 1.00 49.91 83 LYS A C 1
ATOM 684 O O . LYS A 1 83 ? 9.011 2.126 16.415 1.00 49.91 83 LYS A O 1
ATOM 689 N N . LEU A 1 84 ? 8.873 -0.029 17.127 1.00 47.50 84 LEU A N 1
ATOM 690 C CA . LEU A 1 84 ? 9.860 0.031 18.207 1.00 47.50 84 LEU A CA 1
ATOM 691 C C . LEU A 1 84 ? 11.037 0.890 17.733 1.00 47.50 84 LEU A C 1
ATOM 693 O O . LEU A 1 84 ? 11.696 0.535 16.743 1.00 47.50 84 LEU A O 1
ATOM 697 N N . SER A 1 85 ? 11.235 2.041 18.373 1.00 52.28 85 SER A N 1
ATOM 698 C CA . SER A 1 85 ? 12.361 2.904 18.051 1.00 52.28 85 SER A CA 1
ATOM 699 C C . SER A 1 85 ? 13.635 2.081 18.218 1.00 52.28 85 SER A C 1
ATOM 701 O O . SER A 1 85 ? 13.673 1.120 18.988 1.00 52.28 85 SER A O 1
ATOM 703 N N . GLN A 1 86 ? 14.710 2.430 17.514 1.00 53.38 86 GLN A N 1
ATOM 704 C CA . GLN A 1 86 ? 16.007 1.776 17.736 1.00 53.38 86 GLN A CA 1
ATOM 705 C C . GLN A 1 86 ? 16.397 1.814 19.232 1.00 53.38 86 GLN A C 1
ATOM 707 O O . GLN A 1 86 ? 17.004 0.884 19.743 1.00 53.38 86 GLN A O 1
ATOM 712 N N . GLU A 1 87 ? 15.905 2.839 19.930 1.00 53.75 87 GLU A N 1
ATOM 713 C CA . GLU A 1 87 ? 15.947 3.076 21.374 1.00 53.75 87 GLU A CA 1
ATOM 714 C C . GLU A 1 87 ? 15.177 2.039 22.217 1.00 53.75 87 GLU A C 1
ATOM 716 O O . GLU A 1 87 ? 15.598 1.705 23.321 1.00 53.75 87 GLU A O 1
ATOM 721 N N . ASP A 1 88 ? 14.056 1.515 21.718 1.00 58.38 88 ASP A N 1
ATOM 722 C CA . ASP A 1 88 ? 13.276 0.470 22.390 1.00 58.38 88 ASP A CA 1
ATOM 723 C C . ASP A 1 88 ? 13.838 -0.930 22.105 1.00 58.38 88 ASP A C 1
ATOM 725 O O . ASP A 1 88 ? 13.716 -1.825 22.940 1.00 58.38 88 ASP A O 1
ATOM 729 N N . LEU A 1 89 ? 14.482 -1.122 20.944 1.00 56.78 89 LEU A N 1
ATOM 730 C CA . LEU A 1 89 ? 15.215 -2.354 20.625 1.00 56.78 89 LEU A CA 1
ATOM 731 C C . LEU A 1 89 ? 16.475 -2.491 21.487 1.00 56.78 89 LEU A C 1
ATOM 733 O O . LEU A 1 89 ? 16.779 -3.595 21.931 1.00 56.78 89 LEU A O 1
ATOM 737 N N . ASP A 1 90 ? 17.159 -1.379 21.768 1.00 60.00 90 ASP A N 1
ATOM 738 C CA . ASP A 1 90 ? 18.331 -1.339 22.652 1.00 60.00 90 ASP A CA 1
ATOM 739 C C . ASP A 1 90 ? 17.954 -1.684 24.107 1.00 60.00 90 ASP A C 1
ATOM 741 O O . ASP A 1 90 ? 18.652 -2.433 24.785 1.00 60.00 90 ASP A O 1
ATOM 745 N N . LYS A 1 91 ? 16.763 -1.258 24.556 1.00 59.25 91 LYS A N 1
ATOM 746 C CA . LYS A 1 91 ? 16.212 -1.584 25.887 1.00 59.25 91 LYS A CA 1
ATOM 747 C C . LYS A 1 91 ? 15.692 -3.019 26.033 1.00 59.25 91 LYS A C 1
ATOM 749 O O . LYS A 1 91 ? 15.395 -3.435 27.151 1.00 59.25 91 LYS A O 1
ATOM 754 N N . MET A 1 92 ? 15.562 -3.772 24.940 1.00 51.97 92 MET A N 1
ATOM 755 C CA . MET 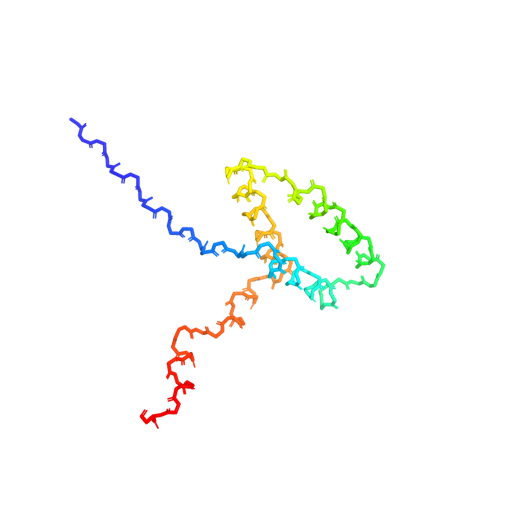A 1 92 ? 15.140 -5.180 24.955 1.00 51.97 92 MET A CA 1
ATOM 756 C C . MET A 1 92 ? 16.304 -6.165 24.807 1.00 51.97 92 MET A C 1
ATOM 758 O O . MET A 1 92 ? 16.054 -7.359 24.649 1.00 51.97 92 MET A O 1
ATOM 762 N N . SER A 1 93 ? 17.557 -5.706 24.885 1.00 45.78 93 SER A N 1
ATOM 763 C CA . SER A 1 93 ? 18.704 -6.599 25.036 1.00 45.78 93 SER A CA 1
ATOM 764 C C . SER A 1 93 ? 18.927 -6.879 26.528 1.00 45.78 93 SER A C 1
ATOM 766 O O . SER A 1 93 ? 19.507 -6.034 27.208 1.00 45.78 93 SER A O 1
ATOM 768 N N . PRO A 1 94 ? 18.474 -8.018 27.090 1.00 58.12 94 PRO A N 1
ATOM 769 C CA . PRO A 1 94 ? 18.981 -8.441 28.384 1.00 58.12 94 PRO A CA 1
ATOM 770 C C . PRO A 1 94 ? 20.478 -8.713 28.223 1.00 58.12 94 PRO A C 1
ATOM 772 O O . PRO A 1 94 ? 20.888 -9.498 27.368 1.00 58.12 94 PRO A O 1
ATOM 775 N N . GLU A 1 95 ? 21.279 -8.001 29.006 1.00 58.03 95 GLU A N 1
ATOM 776 C CA . GLU A 1 95 ? 22.715 -8.209 29.143 1.00 58.03 95 GLU A CA 1
ATOM 777 C C . GLU A 1 95 ? 23.038 -9.697 29.340 1.00 58.03 95 GLU A C 1
ATOM 779 O O . GLU A 1 95 ? 22.513 -10.327 30.262 1.00 58.03 95 GLU A O 1
ATOM 784 N N . GLN A 1 96 ? 23.931 -10.230 28.502 1.00 41.72 96 GLN A N 1
ATOM 785 C CA . GLN A 1 96 ? 25.045 -11.069 28.952 1.00 41.72 96 GLN A CA 1
ATOM 786 C C . GLN A 1 96 ? 26.126 -11.210 27.881 1.00 41.72 96 GLN A C 1
ATOM 788 O O . GLN A 1 96 ? 25.781 -11.541 26.725 1.00 41.72 96 GLN A O 1
#

InterPro domains:
  IPR008381 Succinate dehydrogenase assembly factor 3, mitochondrial [PTHR13137] (17-96)

pLDDT: mean 79.17, std 17.1, range [41.72, 96.5]

Radius of gyration: 17.33 Å; chains: 1; bounding box: 47×40×42 Å

Secondary structure (DSSP, 8-state):
--PPPPP---PPPPPPHHHHHHHHHHHHHHHS-HHHHHHHHHHHHHHHHHTTT---HHHHHHHHHHHHHHHHHHHTTHHHHTS--HHHHHTT----

Foldseek 3Di:
DDDPDDPPPPDPDFDDLVVLLVLQLVLLVVQPDPVVSVVSNVVSVVVSVVCVPDPDVVVVVVVRSVSVVVSCVSVVNVVVVPPCDVVNVVVPDDDD

Sequence (96 aa):
MIRPRRPERKAPPLLPPLKLYKAILRTHVHKLPIELRSLGDEYVKAEFKAHQNIDNPLHIVGFLTQWQDYLKNLDGGSWQEGKLSQEDLDKMSPEQ

Organism: NCBI:txid2478898